Protein AF-A0A7J3TA86-F1 (afdb_monomer_lite)

Organism: NCBI:txid379547

Sequence (106 aa):
MIIEPVEEVRGRIEAPPSKSYTHRAFFTGFISGKMKVKNPLRCDDTEATIEVLRMLGAKISWGGIEYVNPHPGRLNARKSGATARFSLGVSSQILGTTLVNGSPQL

Radius of gyration: 16.66 Å; chains: 1; bounding box: 40×21×52 Å

Structure (mmCIF, N/CA/C/O backbone):
data_AF-A0A7J3TA86-F1
#
_entry.id   AF-A0A7J3TA86-F1
#
loop_
_atom_site.group_PDB
_atom_site.id
_atom_site.type_symbol
_atom_site.label_atom_id
_atom_site.label_alt_id
_atom_site.label_comp_id
_atom_site.label_asym_id
_atom_site.label_entity_id
_atom_site.label_seq_id
_atom_site.pdbx_PDB_ins_code
_atom_site.Cartn_x
_atom_site.Cartn_y
_atom_site.Cartn_z
_atom_site.occupancy
_atom_site.B_iso_or_equiv
_atom_site.auth_seq_id
_atom_site.auth_comp_id
_atom_site.auth_asym_id
_atom_site.auth_atom_id
_atom_site.pdbx_PDB_model_num
ATOM 1 N N . MET A 1 1 ? 23.199 -11.318 -14.491 1.00 78.31 1 MET A N 1
ATOM 2 C CA . MET A 1 1 ? 22.650 -10.993 -15.823 1.00 78.31 1 MET A CA 1
ATOM 3 C C . MET A 1 1 ? 23.582 -9.982 -16.452 1.00 78.31 1 MET A C 1
ATOM 5 O O . MET A 1 1 ? 23.910 -9.012 -15.782 1.00 78.31 1 MET A O 1
ATOM 9 N N . ILE A 1 2 ? 24.044 -10.241 -17.669 1.00 92.62 2 ILE A N 1
ATOM 10 C CA . ILE A 1 2 ? 24.853 -9.306 -18.457 1.00 92.62 2 ILE A CA 1
ATOM 11 C C . ILE A 1 2 ? 23.938 -8.834 -19.590 1.00 92.62 2 ILE A C 1
ATOM 13 O O . ILE A 1 2 ? 23.246 -9.661 -20.180 1.00 92.62 2 ILE A O 1
ATOM 17 N N . ILE A 1 3 ? 23.857 -7.523 -19.816 1.00 93.94 3 ILE A N 1
ATOM 18 C CA . ILE A 1 3 ? 23.111 -6.938 -20.936 1.00 93.94 3 ILE A CA 1
ATOM 19 C C . ILE A 1 3 ? 24.140 -6.471 -21.957 1.00 93.94 3 ILE A C 1
ATOM 21 O O . ILE A 1 3 ? 25.043 -5.710 -21.611 1.00 93.94 3 ILE A O 1
ATOM 25 N N . GLU A 1 4 ? 23.998 -6.938 -23.191 1.00 96.00 4 GLU A N 1
ATOM 26 C CA . GLU A 1 4 ? 24.857 -6.567 -24.313 1.00 96.00 4 GLU A CA 1
ATOM 27 C C . GLU A 1 4 ? 24.151 -5.534 -25.209 1.00 96.00 4 GLU A C 1
ATOM 29 O O . GLU A 1 4 ? 22.915 -5.489 -25.233 1.00 96.00 4 GLU A O 1
ATOM 34 N N . PRO A 1 5 ? 24.899 -4.674 -25.924 1.00 96.25 5 PRO A N 1
ATOM 35 C CA . PRO A 1 5 ? 24.315 -3.697 -26.837 1.00 96.25 5 PRO A CA 1
ATOM 36 C C . PRO A 1 5 ? 23.521 -4.362 -27.965 1.00 96.25 5 PRO A C 1
ATOM 38 O O . PRO A 1 5 ? 23.945 -5.369 -28.528 1.00 96.25 5 PRO A O 1
ATOM 41 N N . VAL A 1 6 ? 22.401 -3.748 -28.340 1.00 96.00 6 VAL A N 1
ATOM 42 C CA . VAL A 1 6 ? 21.611 -4.114 -29.523 1.00 96.00 6 VAL A CA 1
ATOM 43 C C . VAL A 1 6 ? 21.447 -2.887 -30.411 1.00 96.00 6 VAL A C 1
ATOM 45 O O . VAL A 1 6 ? 21.345 -1.771 -29.902 1.00 96.00 6 VAL A O 1
ATOM 48 N N . GLU A 1 7 ? 21.414 -3.081 -31.728 1.00 96.75 7 GLU A N 1
ATOM 49 C CA . GLU A 1 7 ? 21.242 -1.971 -32.677 1.00 96.75 7 GLU A CA 1
ATOM 50 C C . GLU A 1 7 ? 19.817 -1.399 -32.649 1.00 96.75 7 GLU A C 1
ATOM 52 O O . GLU A 1 7 ? 19.628 -0.193 -32.792 1.00 96.75 7 GLU A O 1
ATOM 57 N N . GLU A 1 8 ? 18.804 -2.242 -32.420 1.00 96.69 8 GLU A N 1
ATOM 58 C CA . GLU A 1 8 ? 17.403 -1.826 -32.384 1.00 96.69 8 GLU A CA 1
ATOM 59 C C . GLU A 1 8 ? 16.548 -2.744 -31.493 1.00 96.69 8 GLU A C 1
ATOM 61 O O . GLU A 1 8 ? 16.789 -3.947 -31.397 1.00 96.69 8 GLU A O 1
ATOM 66 N N . VAL A 1 9 ? 15.504 -2.184 -30.867 1.00 95.75 9 VAL A N 1
ATOM 67 C CA . VAL A 1 9 ? 14.468 -2.936 -30.139 1.00 95.75 9 VAL A CA 1
ATOM 68 C C . VAL A 1 9 ? 13.115 -2.712 -30.815 1.00 95.75 9 VAL A C 1
ATOM 70 O O . VAL A 1 9 ? 12.617 -1.589 -30.859 1.00 95.75 9 VAL A O 1
ATOM 73 N N . ARG A 1 10 ? 12.485 -3.788 -31.303 1.00 95.75 10 ARG A N 1
ATOM 74 C CA . ARG A 1 10 ? 11.129 -3.771 -31.880 1.00 95.75 10 ARG A CA 1
ATOM 75 C C . ARG A 1 10 ? 10.244 -4.817 -31.215 1.00 95.75 10 ARG A C 1
ATOM 77 O O . ARG A 1 10 ? 10.668 -5.945 -30.990 1.00 95.75 10 ARG A O 1
ATOM 84 N N . GLY A 1 11 ? 8.993 -4.459 -30.945 1.00 95.25 11 GLY A N 1
ATOM 85 C CA . GLY A 1 11 ? 8.000 -5.374 -30.391 1.00 95.25 11 GLY A CA 1
ATOM 86 C C . GLY A 1 11 ? 6.846 -4.640 -29.721 1.00 95.25 11 GLY A C 1
ATOM 87 O O . GLY A 1 11 ? 6.847 -3.416 -29.600 1.00 95.25 11 GLY A O 1
ATOM 88 N N . ARG A 1 12 ? 5.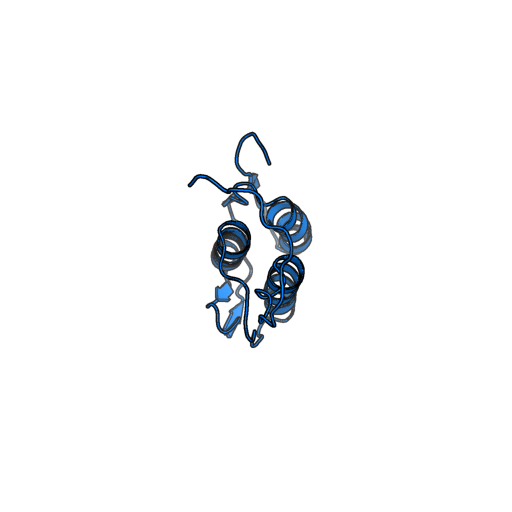852 -5.403 -29.267 1.00 97.19 12 ARG A N 1
ATOM 89 C CA . ARG A 1 12 ? 4.748 -4.911 -28.443 1.00 97.19 12 ARG A CA 1
ATOM 90 C C . ARG A 1 12 ? 4.649 -5.792 -27.211 1.00 97.19 12 ARG A C 1
ATOM 92 O O . ARG A 1 12 ? 4.599 -7.010 -27.333 1.00 97.19 12 ARG A O 1
ATOM 99 N N . ILE A 1 13 ? 4.593 -5.164 -26.046 1.00 96.12 13 ILE A N 1
ATOM 100 C CA . ILE A 1 13 ? 4.376 -5.843 -24.771 1.00 96.12 13 ILE A CA 1
ATOM 101 C C . ILE A 1 13 ? 3.230 -5.173 -24.025 1.00 96.12 13 ILE A C 1
ATOM 103 O O . ILE A 1 13 ? 2.926 -3.999 -24.253 1.00 96.12 13 ILE A O 1
ATOM 107 N N . GLU A 1 14 ? 2.616 -5.910 -23.110 1.00 95.56 14 GLU A N 1
ATOM 108 C CA . GLU A 1 14 ? 1.773 -5.320 -22.080 1.00 95.56 14 GLU A CA 1
ATOM 109 C C . GLU A 1 14 ? 2.662 -4.911 -20.908 1.00 95.56 14 GLU A C 1
ATOM 111 O O . GLU A 1 14 ? 3.368 -5.735 -20.323 1.00 95.56 14 GLU A O 1
ATOM 116 N N . ALA A 1 15 ? 2.665 -3.620 -20.582 1.00 94.81 15 ALA A N 1
ATOM 117 C CA . ALA A 1 15 ? 3.391 -3.141 -19.418 1.00 94.81 15 ALA A CA 1
ATOM 118 C C . ALA A 1 15 ? 2.751 -3.699 -18.132 1.00 94.81 15 ALA A C 1
ATOM 120 O O . ALA A 1 15 ? 1.522 -3.828 -18.065 1.00 94.81 15 ALA A O 1
ATOM 121 N N . PRO A 1 16 ? 3.546 -3.977 -17.082 1.00 96.19 16 PRO A N 1
ATOM 122 C CA . PRO A 1 16 ? 2.998 -4.315 -15.779 1.00 96.19 16 PRO A CA 1
ATOM 123 C C . PRO A 1 16 ? 2.032 -3.229 -15.275 1.00 96.19 16 PRO A C 1
ATOM 125 O O . PRO A 1 16 ? 2.199 -2.048 -15.607 1.00 96.19 16 PRO A O 1
ATOM 128 N N . PRO A 1 17 ? 1.049 -3.582 -14.429 1.00 97.75 17 PRO A N 1
ATOM 129 C CA . PRO A 1 17 ? 0.140 -2.599 -13.857 1.00 97.75 17 PRO A CA 1
ATOM 130 C C . PRO A 1 17 ? 0.878 -1.526 -13.051 1.00 97.75 17 PRO A C 1
ATOM 132 O O . PRO A 1 17 ? 1.974 -1.734 -12.529 1.00 97.75 17 PRO A O 1
ATOM 135 N N . SER A 1 18 ? 0.256 -0.360 -12.888 1.00 98.25 18 SER A N 1
ATOM 136 C CA . SER A 1 18 ? 0.881 0.737 -12.149 1.00 98.25 18 SER A CA 1
ATOM 137 C C . SER A 1 18 ? 0.925 0.463 -10.642 1.00 98.25 18 SER A C 1
ATOM 139 O O . SER A 1 18 ? -0.107 0.290 -9.983 1.00 98.25 18 SER A O 1
ATOM 141 N N . LYS A 1 19 ? 2.133 0.539 -10.073 1.00 97.81 19 LYS A N 1
ATOM 142 C CA . LYS A 1 19 ? 2.373 0.500 -8.623 1.00 97.81 19 LYS A CA 1
ATOM 143 C C . LYS A 1 19 ? 1.578 1.578 -7.883 1.00 97.81 19 LYS A C 1
ATOM 145 O O . LYS A 1 19 ? 0.842 1.290 -6.943 1.00 97.81 19 LYS A O 1
ATOM 150 N N . SER A 1 20 ? 1.667 2.824 -8.351 1.00 98.25 20 SER A N 1
ATOM 151 C CA . SER A 1 20 ? 1.009 3.976 -7.722 1.00 98.25 20 SER A CA 1
ATOM 152 C C . SER A 1 20 ? -0.517 3.877 -7.752 1.00 98.25 20 SER A C 1
ATOM 154 O O . SER A 1 20 ? -1.166 4.257 -6.781 1.00 98.25 20 SER A O 1
ATOM 156 N N . TYR A 1 21 ? -1.107 3.357 -8.834 1.00 98.19 21 TYR A N 1
ATOM 157 C CA . TYR A 1 21 ? -2.551 3.093 -8.866 1.00 98.19 21 TYR A CA 1
ATOM 158 C C . TYR A 1 21 ? -2.946 1.929 -7.964 1.00 98.19 21 TYR A C 1
ATOM 160 O O . TYR A 1 21 ? -3.982 2.012 -7.316 1.00 98.19 21 TYR A O 1
ATOM 168 N N . THR A 1 22 ? -2.113 0.892 -7.862 1.00 98.69 22 THR A N 1
ATOM 169 C CA . THR A 1 22 ? -2.375 -0.240 -6.966 1.00 98.69 22 THR A CA 1
ATOM 170 C C . THR A 1 22 ? -2.449 0.213 -5.505 1.00 98.69 22 THR A C 1
ATOM 172 O O . THR A 1 22 ? -3.413 -0.117 -4.820 1.00 98.69 22 THR A O 1
ATOM 175 N N . HIS A 1 23 ? -1.510 1.053 -5.047 1.00 98.62 23 HIS A N 1
ATOM 176 C CA . HIS A 1 23 ? -1.588 1.673 -3.717 1.00 98.62 23 HIS A CA 1
ATOM 177 C C . HIS A 1 23 ? -2.905 2.427 -3.518 1.00 98.62 23 HIS A C 1
ATOM 179 O O . HIS A 1 23 ? -3.645 2.150 -2.576 1.00 98.62 23 HIS A O 1
ATOM 185 N N . ARG A 1 24 ? -3.212 3.365 -4.425 1.00 98.44 24 ARG A N 1
ATOM 186 C CA . ARG A 1 24 ? -4.409 4.210 -4.317 1.00 98.44 24 ARG A CA 1
ATOM 187 C C . ARG A 1 24 ? -5.685 3.379 -4.301 1.00 98.44 24 ARG A C 1
ATOM 189 O O . ARG A 1 24 ? -6.536 3.633 -3.464 1.00 98.44 24 ARG A O 1
ATOM 196 N N . ALA A 1 25 ? -5.789 2.363 -5.154 1.00 98.50 25 ALA A N 1
ATOM 197 C CA . ALA A 1 25 ? -6.945 1.476 -5.187 1.00 98.50 25 ALA A CA 1
ATOM 198 C C . ALA A 1 25 ? -7.177 0.802 -3.827 1.00 98.50 25 ALA A C 1
ATOM 200 O O . ALA A 1 25 ? -8.286 0.845 -3.305 1.00 98.50 25 ALA A O 1
ATOM 201 N N . PHE A 1 26 ? -6.135 0.242 -3.206 1.00 98.81 26 PHE A N 1
ATOM 202 C CA . PHE A 1 26 ? -6.289 -0.412 -1.907 1.00 98.81 26 PHE A CA 1
ATOM 203 C C . PHE A 1 26 ? -6.575 0.570 -0.763 1.00 98.81 26 PHE A C 1
ATOM 205 O O . PHE A 1 26 ? -7.468 0.303 0.039 1.00 98.81 26 PHE A O 1
ATOM 212 N N . PHE A 1 27 ? -5.901 1.723 -0.701 1.00 98.62 27 PHE A N 1
ATOM 213 C CA . PHE A 1 27 ? -6.194 2.734 0.324 1.00 98.62 27 PHE A CA 1
ATOM 214 C C . PHE A 1 27 ? -7.598 3.336 0.168 1.00 98.62 27 PHE A C 1
ATOM 216 O O . PHE A 1 27 ? -8.311 3.485 1.158 1.00 98.62 27 PHE A O 1
ATOM 223 N N . THR A 1 28 ? -8.044 3.620 -1.059 1.00 98.12 28 THR A N 1
ATOM 224 C 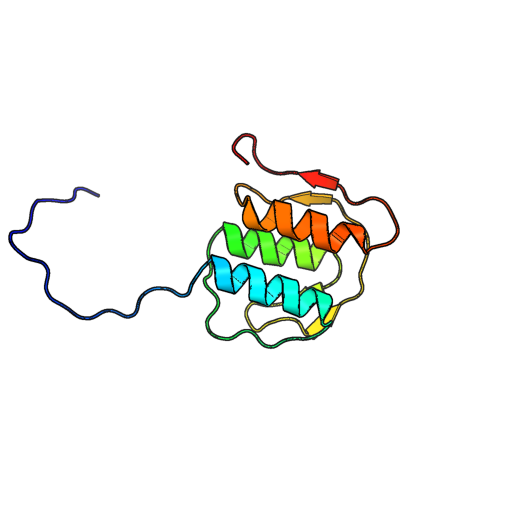CA . THR A 1 28 ? -9.425 4.050 -1.314 1.00 98.12 28 THR A CA 1
ATOM 225 C C . THR A 1 28 ? -10.411 2.958 -0.923 1.00 98.12 28 THR A C 1
ATOM 227 O O . THR A 1 28 ? -11.383 3.246 -0.235 1.00 98.12 28 THR A O 1
ATOM 230 N N . GLY A 1 29 ? -10.145 1.700 -1.282 1.00 98.19 29 GLY A N 1
ATOM 231 C CA . GLY A 1 29 ? -10.994 0.581 -0.888 1.00 98.19 29 GLY A CA 1
ATOM 232 C C . GLY A 1 29 ? -11.104 0.403 0.627 1.00 98.19 29 GLY A C 1
ATOM 233 O O . GLY A 1 29 ? -12.165 0.011 1.107 1.00 98.19 29 GLY A O 1
ATOM 234 N N . PHE A 1 30 ? -10.044 0.725 1.377 1.00 98.50 30 PHE A N 1
ATOM 235 C CA . PHE A 1 30 ? -10.069 0.714 2.837 1.00 98.50 30 PHE A CA 1
ATOM 236 C C . PHE A 1 30 ? -11.025 1.780 3.373 1.00 98.50 30 PHE A C 1
ATOM 238 O O . PHE A 1 30 ? -11.908 1.477 4.168 1.00 98.50 30 PHE A O 1
ATOM 245 N N . ILE A 1 31 ? -10.894 3.016 2.885 1.00 97.81 31 ILE A N 1
ATOM 246 C CA . ILE A 1 31 ? -11.748 4.142 3.292 1.00 97.81 31 ILE A CA 1
ATOM 247 C C . ILE A 1 31 ? -13.212 3.882 2.914 1.00 97.81 31 ILE A C 1
ATOM 249 O O . ILE A 1 31 ? -14.117 4.172 3.689 1.00 97.81 31 ILE A O 1
ATOM 253 N N . SER A 1 32 ? -13.459 3.302 1.738 1.00 97.38 32 SER A N 1
ATOM 254 C CA . SER A 1 32 ? -14.805 2.938 1.284 1.00 97.38 32 SER A CA 1
ATOM 255 C C . SER A 1 32 ? -15.392 1.719 2.008 1.00 97.38 32 SER A C 1
ATOM 257 O O . SER A 1 32 ? -16.560 1.400 1.802 1.00 97.38 32 SER A O 1
ATOM 259 N N . GLY A 1 33 ? -14.601 0.989 2.799 1.00 97.44 33 GLY A N 1
ATOM 260 C CA . GLY A 1 33 ? -15.013 -0.219 3.518 1.00 97.44 33 GLY A CA 1
ATOM 261 C C . GLY A 1 33 ? -15.141 -1.482 2.657 1.00 97.44 33 GLY A C 1
ATOM 262 O O . GLY A 1 33 ? -15.062 -2.584 3.193 1.00 97.44 33 GLY A O 1
ATOM 263 N N . LYS A 1 34 ? -15.312 -1.362 1.334 1.00 96.50 34 LYS A N 1
ATOM 264 C CA . LYS A 1 34 ? -15.394 -2.485 0.386 1.00 96.50 34 LYS A CA 1
ATOM 265 C C . LYS A 1 34 ? -15.004 -2.037 -1.020 1.00 96.50 34 LYS A C 1
ATOM 267 O O . LYS A 1 34 ? -15.435 -0.983 -1.479 1.00 96.50 34 LYS A O 1
ATOM 272 N N . MET A 1 35 ? -14.237 -2.852 -1.742 1.00 97.25 35 MET A N 1
ATOM 273 C CA . MET A 1 35 ? -13.846 -2.561 -3.126 1.00 97.25 35 MET A CA 1
ATOM 274 C C . MET A 1 35 ? -13.398 -3.821 -3.868 1.00 97.25 35 MET A C 1
ATOM 276 O O . MET A 1 35 ? -12.800 -4.711 -3.275 1.00 97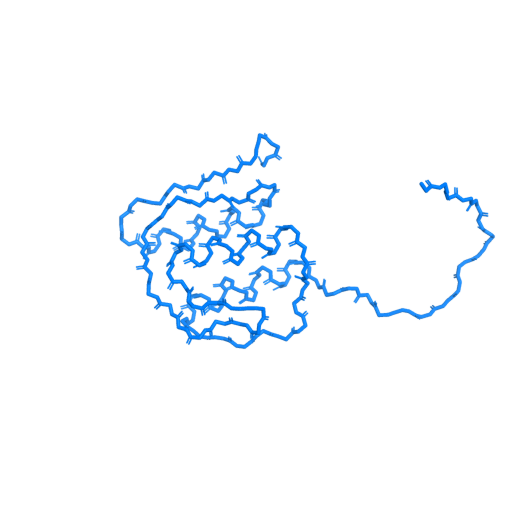.25 35 MET A O 1
ATOM 280 N N . LYS A 1 36 ? -13.617 -3.870 -5.188 1.00 98.31 36 LYS A N 1
ATOM 281 C CA . LYS A 1 36 ? -12.950 -4.829 -6.083 1.00 98.31 36 LYS A CA 1
ATOM 282 C C . LYS A 1 36 ? -11.789 -4.143 -6.798 1.00 98.31 36 LYS A C 1
ATOM 284 O O . LYS A 1 36 ? -11.982 -3.080 -7.382 1.00 98.31 36 LYS A O 1
ATOM 289 N N . VAL A 1 37 ? -10.619 -4.771 -6.799 1.00 98.00 37 VAL A N 1
ATOM 290 C CA . VAL A 1 37 ? -9.421 -4.293 -7.499 1.00 98.00 37 VAL A CA 1
ATOM 291 C C . VAL A 1 37 ? -9.092 -5.276 -8.617 1.00 98.00 37 VAL A C 1
ATOM 293 O O . VAL A 1 37 ? -8.984 -6.479 -8.389 1.00 98.00 37 VAL A O 1
ATOM 296 N N . LYS A 1 38 ? -8.968 -4.772 -9.847 1.00 97.75 38 LYS A N 1
ATOM 297 C CA . LYS A 1 38 ? -8.626 -5.576 -11.027 1.00 97.75 38 LYS A CA 1
ATOM 298 C C . LYS A 1 38 ? -7.183 -5.309 -11.431 1.00 97.75 38 LYS A C 1
ATOM 300 O O . LYS A 1 38 ? -6.765 -4.157 -11.451 1.00 97.75 38 LYS A O 1
ATOM 305 N N . ASN A 1 39 ? -6.470 -6.377 -11.788 1.00 97.19 39 ASN A N 1
ATOM 306 C CA . ASN A 1 39 ? -5.089 -6.334 -12.268 1.00 97.19 39 ASN A CA 1
ATOM 307 C C . ASN A 1 39 ? -4.137 -5.487 -11.384 1.00 97.19 39 ASN A C 1
ATOM 309 O O . ASN A 1 39 ? -3.481 -4.581 -11.898 1.00 97.19 39 ASN A O 1
ATOM 313 N N . PRO A 1 40 ? -4.085 -5.706 -10.052 1.00 98.19 40 PRO A N 1
ATOM 314 C CA . PRO A 1 40 ? -3.122 -5.000 -9.211 1.00 98.19 40 PRO A CA 1
ATOM 315 C C . PRO A 1 40 ? -1.694 -5.453 -9.531 1.00 98.19 40 PRO A C 1
ATOM 317 O O . PRO A 1 40 ? -1.452 -6.630 -9.807 1.00 98.19 40 PRO A O 1
ATOM 320 N N . LEU A 1 41 ? -0.732 -4.539 -9.417 1.00 98.50 41 LEU A N 1
ATOM 321 C CA . LEU A 1 41 ? 0.679 -4.912 -9.433 1.00 98.50 41 LEU A CA 1
ATOM 322 C C . LEU A 1 41 ? 1.019 -5.639 -8.129 1.00 98.50 41 LEU A C 1
ATOM 324 O O . LEU A 1 41 ? 0.720 -5.117 -7.059 1.00 98.50 41 LEU A O 1
ATOM 328 N N . ARG A 1 42 ? 1.669 -6.804 -8.214 1.00 98.00 42 ARG A N 1
ATOM 329 C CA . ARG A 1 42 ? 2.222 -7.508 -7.050 1.00 98.00 42 ARG A CA 1
ATOM 330 C C . ARG A 1 42 ? 3.723 -7.276 -6.974 1.00 98.00 42 ARG A C 1
ATOM 332 O O . ARG A 1 42 ? 4.470 -7.747 -7.826 1.00 98.00 42 ARG A O 1
ATOM 339 N N . CYS A 1 43 ? 4.142 -6.516 -5.978 1.00 98.00 43 CYS A N 1
ATOM 340 C CA . CYS A 1 43 ? 5.538 -6.262 -5.638 1.00 98.00 43 CYS A CA 1
ATOM 341 C C . CYS A 1 43 ? 5.666 -5.894 -4.154 1.00 98.00 43 CYS A C 1
ATOM 343 O O . CYS A 1 43 ? 4.658 -5.571 -3.515 1.00 98.00 43 CYS A O 1
ATOM 345 N N . ASP A 1 44 ? 6.896 -5.857 -3.640 1.00 97.94 44 ASP A N 1
ATOM 346 C CA . ASP A 1 44 ? 7.214 -5.596 -2.228 1.00 97.94 44 ASP A CA 1
ATOM 347 C C . ASP A 1 44 ? 6.473 -4.392 -1.628 1.00 97.94 44 ASP A C 1
ATOM 349 O O . ASP A 1 44 ? 5.984 -4.456 -0.499 1.00 97.94 44 ASP A O 1
ATOM 353 N N . ASP A 1 45 ? 6.359 -3.299 -2.387 1.00 98.31 45 ASP A N 1
ATOM 354 C CA . ASP A 1 45 ? 5.682 -2.078 -1.948 1.00 98.31 45 ASP A CA 1
ATOM 355 C C . ASP A 1 45 ? 4.170 -2.290 -1.786 1.00 98.31 45 ASP A C 1
ATOM 357 O O . ASP A 1 45 ? 3.562 -1.872 -0.801 1.00 98.31 45 ASP A O 1
ATOM 361 N N . THR A 1 46 ? 3.538 -2.923 -2.772 1.00 98.56 46 THR A N 1
ATOM 362 C CA . THR A 1 46 ? 2.088 -3.178 -2.760 1.00 98.56 46 THR A CA 1
ATOM 363 C C . THR A 1 46 ? 1.707 -4.287 -1.783 1.00 98.56 46 THR A C 1
ATOM 365 O O . THR A 1 46 ? 0.618 -4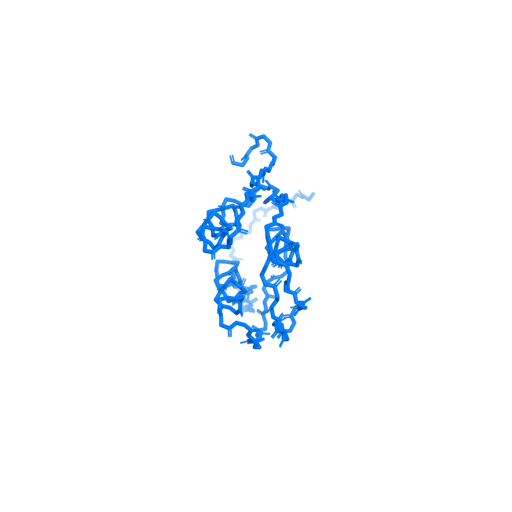.255 -1.215 1.00 98.56 46 THR A O 1
ATOM 368 N N . GLU A 1 47 ? 2.620 -5.221 -1.519 1.00 98.62 47 GLU A N 1
ATOM 369 C CA . GLU A 1 47 ? 2.488 -6.180 -0.427 1.00 98.62 47 GLU A CA 1
ATOM 370 C C . GLU A 1 47 ? 2.524 -5.487 0.928 1.00 98.62 47 GLU A C 1
ATOM 372 O O . GLU A 1 47 ? 1.638 -5.732 1.745 1.00 98.62 47 GLU A O 1
ATOM 377 N N . ALA A 1 48 ? 3.468 -4.557 1.133 1.00 98.62 48 ALA A N 1
ATOM 378 C CA . ALA A 1 48 ? 3.500 -3.737 2.341 1.00 98.62 48 ALA A CA 1
ATOM 379 C C . ALA A 1 48 ? 2.166 -3.001 2.533 1.00 98.62 48 ALA A C 1
ATOM 381 O O . ALA A 1 48 ? 1.631 -2.982 3.635 1.00 98.62 48 ALA A O 1
ATOM 382 N N . THR A 1 49 ? 1.573 -2.467 1.456 1.00 98.75 49 THR A N 1
ATOM 383 C CA . THR A 1 49 ? 0.229 -1.862 1.509 1.00 98.75 49 THR A CA 1
ATOM 384 C C . THR A 1 49 ? -0.848 -2.843 1.966 1.00 98.75 49 THR A C 1
ATOM 386 O O . THR A 1 49 ? -1.633 -2.515 2.851 1.00 98.75 49 THR A O 1
ATOM 389 N N . ILE A 1 50 ? -0.910 -4.048 1.400 1.00 98.69 50 ILE A N 1
ATOM 390 C CA . ILE A 1 50 ? -1.915 -5.037 1.813 1.00 98.69 50 ILE A CA 1
ATOM 391 C C . ILE A 1 50 ? -1.728 -5.433 3.281 1.00 98.69 50 ILE A C 1
ATOM 393 O O . ILE A 1 50 ? -2.712 -5.575 4.008 1.00 98.69 50 ILE A O 1
ATOM 397 N N . GLU A 1 51 ? -0.485 -5.597 3.729 1.00 98.62 51 GLU A N 1
ATOM 398 C CA . GLU A 1 51 ? -0.170 -5.946 5.112 1.00 98.62 51 GLU A CA 1
ATOM 399 C C . GLU A 1 51 ? -0.581 -4.851 6.090 1.00 98.62 51 GLU A C 1
ATOM 401 O O . GLU A 1 51 ? -1.302 -5.150 7.040 1.00 98.62 51 GLU A O 1
ATOM 406 N N . VAL A 1 52 ? -0.215 -3.588 5.843 1.00 98.62 52 VAL A N 1
ATOM 407 C CA . VAL A 1 52 ? -0.602 -2.496 6.749 1.00 98.62 52 VAL A CA 1
ATOM 408 C C . VAL A 1 52 ? -2.117 -2.325 6.812 1.00 98.62 52 VAL A C 1
ATOM 410 O O . VAL A 1 52 ? -2.662 -2.155 7.897 1.00 98.62 52 VAL A O 1
ATOM 413 N N . LEU A 1 53 ? -2.828 -2.456 5.687 1.00 98.69 53 LEU A N 1
ATOM 414 C CA . LEU A 1 53 ? -4.290 -2.364 5.676 1.00 98.69 53 LEU A CA 1
ATOM 415 C C . LEU A 1 53 ? -4.940 -3.536 6.418 1.00 98.69 53 LEU A C 1
ATOM 417 O O . LEU A 1 53 ? -5.929 -3.344 7.123 1.00 98.69 53 LEU A O 1
ATOM 421 N N . ARG A 1 54 ? -4.367 -4.742 6.319 1.00 98.50 54 ARG A N 1
ATOM 422 C CA . ARG A 1 54 ? -4.803 -5.894 7.119 1.00 98.50 54 ARG A CA 1
ATOM 423 C C . ARG A 1 54 ? -4.593 -5.644 8.614 1.00 98.50 54 ARG A C 1
ATOM 425 O O . ARG A 1 54 ? -5.478 -5.954 9.403 1.00 98.50 54 ARG A O 1
ATOM 432 N N . MET A 1 55 ? -3.460 -5.055 8.999 1.00 98.38 55 MET A N 1
ATOM 433 C CA . MET A 1 55 ? -3.159 -4.690 10.391 1.00 98.38 55 MET A CA 1
ATOM 434 C C . MET A 1 55 ? -4.046 -3.565 10.930 1.00 98.38 55 MET A C 1
ATOM 436 O O . MET A 1 55 ? -4.239 -3.488 12.137 1.00 98.38 55 MET A O 1
ATOM 440 N N . LEU A 1 56 ? -4.594 -2.726 10.051 1.00 98.56 56 LEU A N 1
ATOM 441 C CA . LEU A 1 56 ? -5.614 -1.728 10.381 1.00 98.56 56 LEU A CA 1
ATOM 442 C C . LEU A 1 56 ? -7.042 -2.302 10.381 1.00 98.56 56 LEU A C 1
ATOM 444 O O . LEU A 1 56 ? -7.998 -1.543 10.515 1.00 98.56 56 LEU A O 1
ATOM 448 N N . GLY A 1 57 ? -7.203 -3.619 10.211 1.00 98.12 57 GLY A N 1
ATOM 449 C CA . GLY A 1 57 ? -8.487 -4.308 10.350 1.00 98.12 57 GLY A CA 1
ATOM 450 C C . GLY A 1 57 ? -9.254 -4.546 9.048 1.00 98.12 57 GLY A C 1
ATOM 451 O O . GLY A 1 57 ? -10.453 -4.829 9.082 1.00 98.12 57 GLY A O 1
ATOM 452 N N . ALA A 1 58 ? -8.600 -4.457 7.885 1.00 98.50 58 ALA A N 1
ATOM 453 C CA . ALA A 1 58 ? -9.222 -4.833 6.617 1.00 98.50 58 ALA A CA 1
ATOM 454 C C . ALA A 1 58 ? -9.204 -6.345 6.371 1.00 98.50 58 ALA A C 1
ATOM 456 O O . ALA A 1 58 ? -8.159 -7.002 6.425 1.00 98.50 58 ALA A O 1
ATOM 457 N N . LYS A 1 59 ? -10.347 -6.886 5.942 1.00 98.62 59 LYS A N 1
ATOM 458 C CA . LYS A 1 59 ? -10.406 -8.180 5.261 1.00 98.62 59 LYS A CA 1
ATOM 459 C C . LYS A 1 59 ? -10.075 -7.966 3.787 1.00 98.62 59 LYS A C 1
ATOM 461 O O . LYS A 1 59 ? -10.924 -7.574 2.989 1.00 98.62 59 LYS A O 1
ATOM 466 N N . ILE A 1 60 ? -8.808 -8.186 3.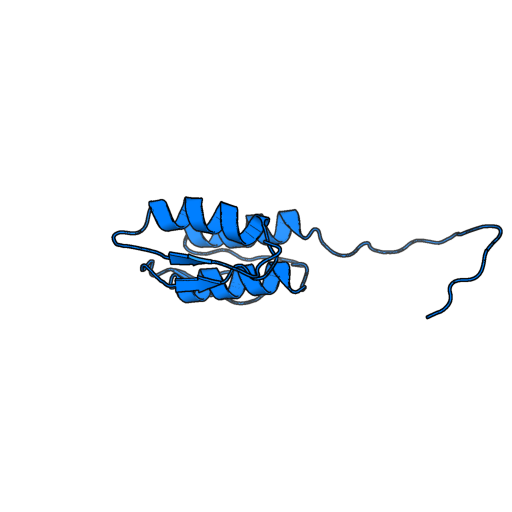447 1.00 98.56 60 ILE A N 1
ATOM 467 C CA . ILE A 1 60 ? -8.217 -7.812 2.157 1.00 98.56 60 ILE A CA 1
ATOM 468 C C . ILE A 1 60 ? -7.533 -8.994 1.458 1.00 98.56 60 ILE A C 1
ATOM 470 O O . ILE A 1 60 ? -6.826 -9.794 2.083 1.00 98.56 60 ILE A O 1
ATOM 474 N N . SER A 1 61 ? -7.702 -9.054 0.137 1.00 98.00 61 SER A N 1
ATOM 475 C CA . SER A 1 61 ? -6.985 -9.927 -0.795 1.00 98.00 61 SER A CA 1
ATOM 476 C C . SER A 1 61 ? -6.513 -9.122 -2.012 1.00 98.00 61 SER A C 1
ATOM 478 O O . SER A 1 61 ? -6.856 -7.953 -2.178 1.00 98.00 61 SER A O 1
ATOM 480 N N . TRP A 1 62 ? -5.775 -9.751 -2.929 1.00 98.19 62 TRP A N 1
ATOM 481 C CA . TRP A 1 62 ? -5.436 -9.112 -4.206 1.00 98.19 62 TRP A CA 1
ATOM 482 C C . TRP A 1 62 ? -6.664 -8.799 -5.078 1.00 98.19 62 TRP A C 1
ATOM 484 O O . TRP A 1 62 ? -6.574 -7.960 -5.965 1.00 98.19 62 TRP A O 1
ATOM 494 N N . GLY A 1 63 ? -7.813 -9.435 -4.831 1.00 98.00 63 GLY A N 1
ATOM 495 C CA . GLY A 1 63 ? -9.067 -9.106 -5.516 1.00 98.00 63 GLY A CA 1
ATOM 496 C C . GLY A 1 63 ? -9.747 -7.839 -4.987 1.00 98.00 63 GLY A C 1
ATOM 497 O O . GLY A 1 63 ? -10.716 -7.375 -5.590 1.00 98.00 63 GLY A O 1
ATOM 498 N N . GLY A 1 64 ? -9.259 -7.276 -3.877 1.00 98.19 64 GLY A N 1
ATOM 499 C CA . GLY A 1 64 ? -9.814 -6.093 -3.230 1.00 98.19 64 GLY A CA 1
ATOM 500 C C . GLY A 1 64 ? -10.110 -6.300 -1.744 1.00 98.19 64 GLY A C 1
ATOM 501 O O . GLY A 1 64 ? -9.495 -7.130 -1.075 1.00 98.19 64 GLY A O 1
ATOM 502 N N . ILE A 1 65 ? -11.047 -5.512 -1.228 1.00 98.69 65 ILE A N 1
ATOM 503 C CA . ILE A 1 65 ? -11.416 -5.436 0.187 1.00 98.69 65 ILE A CA 1
ATOM 504 C C . ILE A 1 65 ? -12.871 -5.869 0.343 1.00 98.69 65 ILE A C 1
ATOM 506 O O . ILE A 1 65 ? -13.752 -5.383 -0.368 1.00 98.69 65 ILE A O 1
ATOM 510 N N . GLU A 1 66 ? -13.112 -6.787 1.274 1.00 98.31 66 GLU A N 1
ATOM 511 C CA . GLU A 1 66 ? -14.435 -7.348 1.555 1.00 98.31 66 GLU A CA 1
ATOM 512 C C . GLU A 1 66 ? -15.184 -6.548 2.623 1.00 98.31 66 GLU A C 1
ATOM 514 O O . GLU A 1 66 ? -16.357 -6.225 2.425 1.00 98.31 66 GLU A O 1
ATOM 519 N N . TYR A 1 67 ? -14.502 -6.227 3.725 1.00 98.31 67 TYR A N 1
ATOM 520 C CA . TYR A 1 67 ? -14.976 -5.351 4.797 1.00 98.31 67 TYR A CA 1
ATOM 521 C C . TYR A 1 67 ? -13.785 -4.742 5.556 1.00 98.31 67 TYR A C 1
ATOM 523 O O . TYR A 1 67 ? -12.655 -5.237 5.460 1.00 98.31 67 TYR A O 1
ATOM 531 N N . VAL A 1 68 ? -14.041 -3.697 6.347 1.00 98.62 68 VAL A N 1
ATOM 532 C CA . VAL A 1 68 ? -13.044 -3.032 7.198 1.00 98.62 68 VAL A CA 1
ATOM 533 C C . VAL A 1 68 ? -13.613 -2.815 8.596 1.00 98.62 68 VAL A C 1
ATOM 535 O O . VAL A 1 68 ? -14.712 -2.286 8.737 1.00 98.62 68 VAL A O 1
ATOM 538 N N . ASN A 1 69 ? -12.857 -3.209 9.621 1.00 98.06 69 ASN A N 1
ATOM 539 C CA . ASN A 1 69 ? -13.113 -2.881 11.023 1.00 98.06 69 ASN A CA 1
ATOM 540 C C . ASN A 1 69 ? -11.917 -2.076 11.572 1.00 98.06 69 ASN A C 1
ATOM 542 O O . ASN A 1 69 ? -10.977 -2.693 12.070 1.00 98.06 69 ASN A O 1
ATOM 546 N N . PRO A 1 70 ? -11.89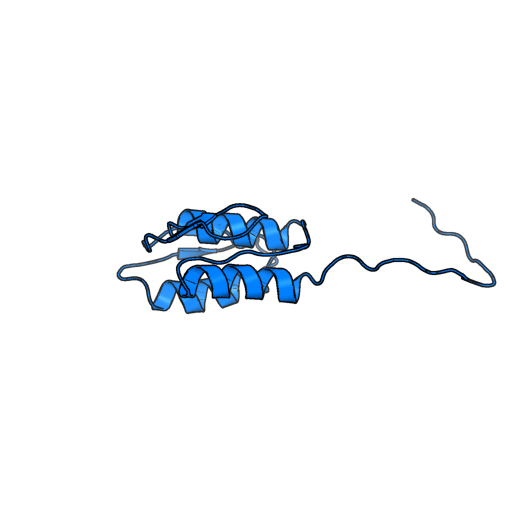4 -0.737 11.419 1.00 97.88 70 PRO A N 1
ATOM 547 C CA . PRO A 1 70 ? -10.698 0.062 11.669 1.00 97.88 70 PRO A CA 1
ATOM 548 C C . PRO A 1 70 ? -10.241 0.008 13.127 1.00 97.88 70 PRO A C 1
ATOM 550 O O . PRO A 1 70 ? -11.019 0.286 14.038 1.00 97.88 70 PRO A O 1
ATOM 553 N N . HIS A 1 71 ? -8.960 -0.274 13.350 1.00 98.31 71 HIS A N 1
ATOM 554 C CA . HIS A 1 71 ? -8.342 -0.197 14.673 1.00 98.31 71 HIS A CA 1
ATOM 555 C C . HIS A 1 71 ? -6.875 0.235 14.573 1.00 98.31 71 HIS A C 1
ATOM 557 O O . HIS A 1 71 ? -6.232 -0.003 13.545 1.00 98.31 71 HIS A O 1
ATOM 563 N N . PRO A 1 72 ? -6.327 0.894 15.612 1.00 98.00 72 PRO A N 1
ATOM 564 C CA . PRO A 1 72 ? -4.939 1.325 15.588 1.00 98.00 72 PRO A CA 1
ATOM 565 C C . PRO A 1 72 ? -3.991 0.119 15.556 1.00 98.00 72 PRO A C 1
ATOM 567 O O . PRO A 1 72 ? -4.347 -0.991 15.965 1.00 98.00 72 PRO A O 1
ATOM 570 N N . GLY A 1 73 ? -2.764 0.331 15.081 1.00 96.44 73 GLY A N 1
ATOM 571 C CA . GLY A 1 73 ? -1.785 -0.747 14.953 1.00 96.44 73 GLY A CA 1
ATOM 572 C C . GLY A 1 73 ? -0.338 -0.274 14.853 1.00 96.44 73 GLY A C 1
ATOM 573 O O . GLY A 1 73 ? -0.040 0.918 14.857 1.00 96.44 73 GLY A O 1
ATOM 574 N N . ARG A 1 74 ? 0.590 -1.231 14.769 1.00 98.12 74 ARG A N 1
ATOM 575 C CA . ARG A 1 74 ? 2.004 -0.972 14.456 1.00 98.12 74 ARG A CA 1
ATOM 576 C C . ARG A 1 74 ? 2.268 -1.395 13.020 1.00 98.12 74 ARG A C 1
ATOM 578 O O . ARG A 1 74 ? 2.301 -2.581 12.739 1.00 98.12 74 ARG A O 1
ATOM 585 N N . LEU A 1 75 ? 2.426 -0.438 12.123 1.00 98.44 75 LEU A N 1
ATOM 586 C CA . LEU A 1 75 ? 2.513 -0.650 10.685 1.00 98.44 75 LEU A CA 1
ATOM 587 C C . LEU A 1 75 ? 3.968 -0.589 10.225 1.00 98.44 75 LEU A C 1
ATOM 589 O O . LEU A 1 75 ? 4.687 0.334 10.603 1.00 98.44 75 LEU A O 1
ATOM 593 N N . ASN A 1 76 ? 4.364 -1.523 9.361 1.00 98.00 76 ASN A N 1
ATOM 594 C CA . ASN A 1 76 ? 5.671 -1.528 8.709 1.00 98.00 76 ASN A CA 1
ATOM 595 C C . ASN A 1 76 ? 5.507 -1.293 7.205 1.00 98.00 76 ASN A C 1
ATOM 597 O O . ASN A 1 76 ? 5.088 -2.178 6.464 1.00 98.00 76 ASN A O 1
ATOM 601 N N . ALA A 1 77 ? 5.868 -0.096 6.748 1.00 97.94 77 ALA A N 1
ATOM 602 C CA . ALA A 1 77 ? 5.807 0.291 5.343 1.00 97.94 77 ALA A CA 1
ATOM 603 C C . ALA A 1 77 ? 6.991 -0.238 4.507 1.00 97.94 77 ALA A C 1
ATOM 605 O O . ALA A 1 77 ? 7.075 0.046 3.311 1.00 97.94 77 ALA A O 1
ATOM 606 N N . ARG A 1 78 ? 7.910 -1.007 5.107 1.00 97.69 78 ARG A N 1
ATOM 607 C CA . ARG A 1 78 ? 9.146 -1.502 4.480 1.00 97.69 78 ARG A CA 1
ATOM 608 C C . ARG A 1 78 ? 9.942 -0.331 3.880 1.00 97.69 78 ARG A C 1
ATOM 610 O O . ARG A 1 78 ? 10.247 0.610 4.604 1.00 97.69 78 ARG A O 1
ATOM 617 N N . LYS A 1 79 ? 10.265 -0.374 2.583 1.00 97.62 79 LYS A N 1
ATOM 618 C CA . LYS A 1 79 ? 10.899 0.718 1.811 1.00 97.62 79 LYS A CA 1
ATOM 619 C C . LYS A 1 79 ? 9.880 1.585 1.053 1.00 97.62 79 LYS A C 1
ATOM 621 O O . LYS A 1 79 ? 10.251 2.472 0.289 1.00 97.62 79 LYS A O 1
ATOM 626 N N . SER A 1 80 ? 8.584 1.320 1.219 1.00 98.25 80 SER A N 1
ATOM 627 C CA . SER A 1 80 ? 7.533 1.949 0.426 1.00 98.25 80 SER A CA 1
ATOM 628 C C . SER A 1 80 ? 7.101 3.290 1.017 1.00 98.25 80 SER A C 1
ATOM 630 O O . SER A 1 80 ? 6.182 3.371 1.837 1.00 98.25 80 SER A O 1
ATOM 632 N N . GLY A 1 81 ? 7.702 4.376 0.525 1.00 97.88 81 GLY A N 1
ATOM 633 C CA . GLY A 1 81 ? 7.307 5.738 0.906 1.00 97.88 81 GLY A CA 1
ATOM 634 C C . GLY A 1 81 ? 5.830 6.046 0.615 1.00 97.88 81 GLY A C 1
ATOM 635 O O . GLY A 1 81 ? 5.185 6.768 1.374 1.00 97.88 81 GLY A O 1
ATOM 636 N N . ALA A 1 82 ? 5.258 5.456 -0.443 1.00 98.38 82 ALA A N 1
ATOM 637 C CA . ALA A 1 82 ? 3.827 5.571 -0.736 1.00 98.38 82 ALA A CA 1
ATOM 638 C C . ALA A 1 82 ? 2.975 4.915 0.362 1.00 98.38 82 ALA A C 1
ATOM 640 O O . ALA A 1 82 ? 2.061 5.553 0.885 1.00 98.38 82 ALA A O 1
ATOM 641 N N . THR A 1 83 ? 3.309 3.681 0.756 1.00 98.62 83 THR A N 1
ATOM 642 C CA . THR A 1 83 ? 2.622 2.968 1.843 1.00 98.62 83 THR A CA 1
ATOM 643 C C . THR A 1 83 ? 2.682 3.760 3.145 1.00 98.62 83 THR A C 1
ATOM 645 O O . THR A 1 83 ? 1.649 3.940 3.786 1.00 98.62 83 THR A O 1
ATOM 648 N N . ALA A 1 84 ? 3.854 4.289 3.512 1.00 98.38 84 ALA A N 1
ATOM 649 C CA . ALA A 1 84 ? 4.025 5.074 4.732 1.00 98.38 84 ALA A CA 1
ATOM 650 C C . ALA A 1 84 ? 3.125 6.320 4.745 1.00 98.38 84 ALA A C 1
ATOM 652 O O . ALA A 1 84 ? 2.329 6.503 5.665 1.00 98.38 84 ALA A O 1
ATOM 653 N N . ARG A 1 85 ? 3.191 7.149 3.693 1.00 98.25 85 ARG A N 1
ATOM 654 C CA . ARG A 1 85 ? 2.452 8.423 3.630 1.00 98.25 85 ARG A CA 1
ATOM 655 C C . ARG A 1 85 ? 0.937 8.227 3.613 1.00 98.25 85 ARG A C 1
ATOM 657 O O . ARG A 1 85 ? 0.230 8.942 4.318 1.00 98.25 85 ARG A O 1
ATOM 664 N N . PHE A 1 86 ? 0.432 7.253 2.856 1.00 98.50 86 PHE A N 1
ATOM 665 C CA . PHE A 1 86 ? -1.002 6.953 2.862 1.00 98.50 86 PHE A CA 1
ATOM 666 C C . PHE A 1 86 ? -1.461 6.349 4.192 1.00 98.50 86 PHE A C 1
ATOM 668 O O . PHE A 1 86 ? -2.535 6.705 4.675 1.00 98.50 86 PHE A O 1
ATOM 675 N N . SER A 1 87 ? -0.640 5.499 4.819 1.00 98.38 87 SER A N 1
ATOM 676 C CA . SER A 1 87 ? -0.952 4.937 6.139 1.00 98.38 87 SER A CA 1
ATOM 677 C C . SER A 1 87 ? -1.062 6.021 7.202 1.00 98.38 87 SER A C 1
ATOM 679 O O . SER A 1 87 ? -1.988 5.962 8.001 1.00 98.38 87 SER A O 1
ATOM 681 N N . LEU A 1 88 ? -0.180 7.028 7.196 1.00 97.94 88 LEU A N 1
ATOM 682 C CA . LEU A 1 88 ? -0.279 8.177 8.106 1.00 97.94 88 LEU A CA 1
ATOM 683 C C . LEU A 1 88 ? -1.621 8.905 7.947 1.00 97.94 88 LEU A C 1
ATOM 685 O O . LEU A 1 88 ? -2.313 9.145 8.935 1.00 97.94 88 LEU A O 1
ATOM 689 N N . GLY A 1 89 ? -2.017 9.193 6.702 1.00 97.19 89 GLY A N 1
ATOM 690 C CA . GLY A 1 89 ? -3.293 9.841 6.398 1.00 97.19 89 GLY A CA 1
ATOM 691 C C . GLY A 1 89 ? -4.496 9.042 6.900 1.00 97.19 89 GLY A C 1
ATOM 692 O O . GLY A 1 89 ? -5.309 9.569 7.653 1.00 97.19 89 GLY A O 1
ATOM 693 N N . VAL A 1 90 ? -4.594 7.760 6.543 1.00 97.19 90 VAL A N 1
ATOM 694 C CA . VAL A 1 90 ? -5.722 6.907 6.959 1.00 97.19 90 VAL A CA 1
ATOM 695 C C . VAL A 1 90 ? -5.733 6.667 8.470 1.00 97.19 90 VAL A C 1
ATOM 697 O O . VAL A 1 90 ? -6.787 6.760 9.093 1.00 97.19 90 VAL A O 1
ATOM 700 N N . SER A 1 91 ? -4.573 6.418 9.080 1.00 97.19 91 SER A N 1
ATOM 701 C CA . SER A 1 91 ? -4.481 6.134 10.518 1.00 97.19 91 SER A CA 1
ATOM 702 C C . SER A 1 91 ? -4.891 7.327 11.382 1.00 97.19 91 SER A C 1
ATOM 704 O O . SER A 1 91 ? -5.372 7.120 12.488 1.00 97.19 91 SER A O 1
ATOM 706 N N . SER A 1 92 ? -4.761 8.561 10.877 1.00 96.50 92 SER A N 1
ATOM 707 C CA . SER A 1 92 ? -5.232 9.771 11.572 1.00 96.50 92 SER A CA 1
ATOM 708 C C . SER A 1 92 ? -6.744 9.798 11.825 1.00 96.50 92 SER A C 1
ATOM 710 O O . SER A 1 92 ? -7.207 10.546 12.679 1.00 96.50 92 SER A O 1
ATOM 712 N N . GLN A 1 93 ? -7.513 8.997 11.080 1.00 95.81 93 GLN A N 1
ATOM 713 C CA . GLN A 1 93 ? -8.969 8.909 11.203 1.00 95.81 93 GLN A CA 1
ATOM 714 C C . GLN A 1 93 ? -9.412 7.784 12.150 1.00 95.81 93 GLN A C 1
ATOM 716 O O . GLN A 1 93 ? -10.604 7.598 12.377 1.00 95.81 93 GLN A O 1
ATOM 721 N N . ILE A 1 94 ? -8.467 7.007 12.684 1.00 96.94 94 ILE A N 1
ATOM 722 C CA . ILE A 1 94 ? -8.733 5.863 13.552 1.00 96.94 94 ILE A CA 1
ATOM 723 C C . ILE A 1 94 ? -8.445 6.276 14.994 1.00 96.94 94 ILE A C 1
ATOM 725 O O . ILE A 1 94 ? -7.347 6.730 15.308 1.00 96.94 94 ILE A O 1
ATOM 729 N N . LEU A 1 95 ? -9.427 6.103 15.883 1.00 97.19 95 LEU A N 1
ATOM 730 C CA . LEU A 1 95 ? -9.272 6.440 17.296 1.00 97.19 95 LEU A CA 1
ATOM 731 C C . LEU A 1 95 ? -8.172 5.583 17.945 1.00 97.19 95 LEU A C 1
ATOM 733 O O . LEU A 1 95 ? -8.211 4.354 17.892 1.00 97.19 95 LEU A O 1
ATOM 737 N N . GLY A 1 96 ? -7.218 6.247 18.597 1.00 96.81 96 GLY A N 1
ATOM 738 C CA . GLY A 1 96 ? -6.076 5.624 19.266 1.00 96.81 96 GLY A CA 1
ATOM 739 C C . GLY A 1 96 ? -4.742 5.985 18.611 1.00 96.81 96 GLY A C 1
ATOM 740 O O . GLY A 1 96 ? -4.654 6.904 17.802 1.00 96.81 96 GLY A O 1
ATOM 741 N N . THR A 1 97 ? -3.683 5.263 18.981 1.00 98.00 97 THR A N 1
ATOM 742 C CA . THR A 1 97 ? -2.318 5.550 18.516 1.00 98.00 97 THR A CA 1
ATOM 743 C C . THR A 1 97 ? -1.839 4.480 17.550 1.00 98.00 97 THR A C 1
ATOM 745 O O . THR A 1 97 ? -1.655 3.327 17.937 1.00 98.00 97 THR A O 1
ATOM 748 N N . THR A 1 98 ? -1.564 4.880 16.310 1.00 98.44 98 THR A N 1
ATOM 749 C CA . THR A 1 98 ? -0.924 4.025 15.303 1.00 98.44 98 THR A CA 1
ATOM 750 C C . THR A 1 98 ? 0.542 4.411 15.148 1.00 98.44 98 THR A C 1
ATOM 752 O O . THR A 1 98 ? 0.862 5.572 14.907 1.00 98.44 98 THR A O 1
ATOM 755 N N . LEU A 1 99 ? 1.442 3.434 15.261 1.00 98.19 99 LEU A N 1
ATOM 756 C CA . LEU A 1 99 ? 2.859 3.613 14.947 1.00 98.19 99 LEU A CA 1
ATOM 757 C C . LEU A 1 99 ? 3.092 3.232 13.487 1.00 98.19 99 LEU A C 1
ATOM 759 O O . LEU A 1 99 ? 2.787 2.106 13.109 1.00 98.19 99 LEU A O 1
ATOM 763 N N . VAL A 1 100 ? 3.689 4.119 12.694 1.00 98.12 100 VAL A N 1
ATOM 764 C CA . VAL A 1 100 ? 4.120 3.816 11.321 1.00 98.12 100 VAL A CA 1
ATOM 765 C C . VAL A 1 100 ? 5.643 3.847 11.272 1.00 98.12 100 VAL A C 1
ATOM 767 O O . VAL A 1 100 ? 6.246 4.858 11.619 1.00 98.12 100 VAL A O 1
ATOM 770 N N . ASN A 1 101 ? 6.268 2.745 10.863 1.00 97.44 101 ASN A N 1
ATOM 771 C CA . ASN A 1 101 ? 7.713 2.639 10.681 1.00 97.44 101 ASN A CA 1
ATOM 772 C C . ASN A 1 101 ? 8.063 2.013 9.321 1.00 97.44 101 ASN A C 1
ATOM 774 O O . ASN A 1 101 ? 7.191 1.717 8.502 1.00 97.44 101 ASN A O 1
ATOM 778 N N . GLY A 1 102 ? 9.355 1.817 9.080 1.00 96.81 102 GLY A N 1
ATOM 779 C CA . GLY A 1 102 ? 9.855 1.054 7.949 1.00 96.81 102 GLY A CA 1
ATOM 780 C C . GLY A 1 102 ? 11.347 0.804 8.055 1.00 96.81 102 GLY A C 1
ATOM 781 O O . GLY A 1 102 ? 11.935 0.905 9.132 1.00 96.81 102 GLY A O 1
ATOM 782 N N . SER A 1 103 ? 11.958 0.448 6.931 1.00 96.06 103 SER A N 1
ATOM 783 C CA . SER A 1 103 ? 13.403 0.237 6.859 1.00 96.06 103 SER A CA 1
ATOM 784 C C . SER A 1 103 ? 14.177 1.552 7.033 1.00 96.06 103 SER A C 1
ATOM 786 O O . SER A 1 103 ? 13.619 2.605 6.737 1.00 96.06 103 SER A O 1
ATOM 788 N N . PRO A 1 104 ? 15.476 1.514 7.378 1.00 95.19 104 PRO A N 1
ATOM 789 C CA . PRO A 1 104 ? 16.313 2.716 7.466 1.00 95.19 104 PRO A CA 1
ATOM 790 C C . PRO A 1 104 ? 16.379 3.571 6.188 1.00 95.19 104 PRO A C 1
ATOM 792 O O . PRO A 1 104 ? 16.741 4.737 6.264 1.00 95.19 104 PRO A O 1
ATOM 795 N N . GLN A 1 105 ? 16.074 2.996 5.020 1.00 90.81 105 GLN A N 1
ATOM 796 C CA . GLN A 1 105 ? 16.068 3.691 3.726 1.00 90.81 105 GLN A CA 1
ATOM 797 C C . GLN A 1 105 ? 14.690 4.246 3.321 1.00 90.81 105 GLN A C 1
ATOM 799 O O . GLN A 1 105 ? 14.539 4.670 2.175 1.00 90.81 105 GLN A O 1
ATOM 804 N N . LEU A 1 106 ? 13.681 4.149 4.197 1.00 85.06 106 LEU A N 1
ATOM 805 C CA . LEU A 1 106 ? 12.323 4.640 3.938 1.00 85.06 106 LEU A CA 1
ATOM 806 C C . LEU A 1 106 ? 12.260 6.175 3.914 1.00 85.06 106 LEU A C 1
ATOM 808 O O . LEU A 1 106 ? 12.862 6.797 4.815 1.00 85.06 106 LEU A O 1
#

Secondary structure (DSSP, 8-state):
------S------PPPPPHHHHHHHHHHHHHTS-EE--S---SHHHHHHHHHHHHTTEEEETTEEEEE-----EEE-TT-HHHHHHHHHHHTTSSS--EEE--TT-

pLDDT: mean 97.28, std 2.56, range [78.31, 98.81]

Foldseek 3Di:
DDDDDDPDDDDDDDDQDDQLVLLVQQLVCLVVFHDFDPRHHDDPQSVLLQVQSVQQAFPDDSRYTDGGDGAAGEGESALHPSSQVSSVVVNVVHPDDHHYYYDPND

InterPro domains:
  IPR001986 Enolpyruvate transferase domain [PF00275] (4-105)
  IPR013792 RNA 3'-terminal phosphate cyclase/enolpyruvate transferase, alpha/beta [SSF55205] (2-106)
  IPR036968 Enolpyruvate transferase domain superfamily [G3DSA:3.65.10.10] (19-106)